Protein AF-A0A2K1YAU4-F1 (afdb_monomer)

Solvent-accessible surface area (backbone atoms only — not comparable to full-atom values): 5845 Å² total; per-residue (Å²): 134,91,84,88,86,78,88,80,83,78,79,75,75,74,75,90,65,79,78,77,72,48,61,56,64,56,41,46,59,59,41,54,51,30,55,51,50,36,52,53,33,70,69,42,90,61,64,55,68,62,27,49,56,47,28,54,53,37,48,52,49,38,53,51,51,55,49,51,40,51,46,46,73,78,39,53,80,86,42,42,71,64,49,46,48,52,35,52,54,51,46,52,67,76,61,71,122

Radius of gyration: 22.65 Å; Cα contacts (8 Å, |Δi|>4): 54; chains: 1; bounding box: 74×42×44 Å

Foldseek 3Di:
DDDDDDDDPPPPPDPPDPPDDQLLRLLVVLLVVLVVLLVVLVVDPPPVVVSVVSNVVSVVVSVVSVVLNVCCVVPVPPCRVVSVVVSVVSCCVVPVD

Structure (mmCIF, N/CA/C/O backbone):
data_AF-A0A2K1YAU4-F1
#
_entry.id   AF-A0A2K1YAU4-F1
#
loop_
_atom_site.group_PDB
_atom_site.id
_atom_site.type_symbol
_atom_site.label_atom_id
_atom_site.label_alt_id
_atom_site.label_comp_id
_atom_site.label_asym_id
_atom_site.label_entity_id
_atom_site.label_seq_id
_atom_site.pdbx_PDB_ins_code
_atom_site.Cartn_x
_atom_site.Cartn_y
_atom_site.Cartn_z
_atom_site.occupancy
_atom_site.B_iso_or_equiv
_atom_site.auth_seq_id
_atom_site.auth_comp_id
_atom_site.auth_asym_id
_atom_site.auth_atom_id
_atom_site.pdbx_PDB_model_num
ATOM 1 N N . MET A 1 1 ? 59.990 31.448 -21.551 1.00 45.69 1 MET A N 1
ATOM 2 C CA . MET A 1 1 ? 59.057 32.588 -21.437 1.00 45.69 1 MET A CA 1
ATOM 3 C C . MET A 1 1 ? 57.670 32.045 -21.732 1.00 45.69 1 MET A C 1
ATOM 5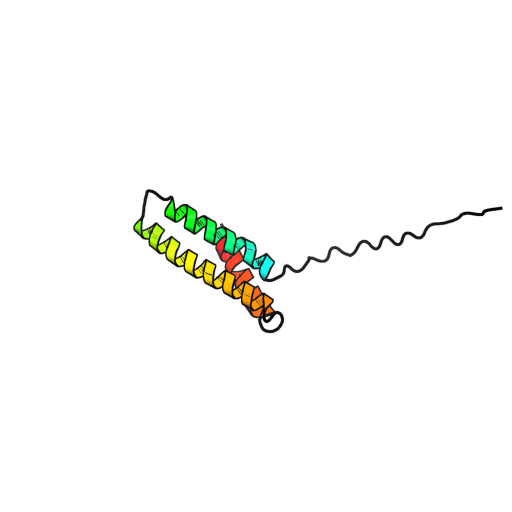 O O . MET A 1 1 ? 57.435 31.605 -22.849 1.00 45.69 1 MET A O 1
ATOM 9 N N . SER A 1 2 ? 56.839 31.927 -20.696 1.00 40.44 2 SER A N 1
ATOM 10 C CA . SER A 1 2 ? 55.472 31.397 -20.768 1.00 40.44 2 SER A CA 1
ATOM 11 C C . SER A 1 2 ? 54.574 32.288 -21.617 1.00 40.44 2 SER A C 1
ATOM 13 O O . SER A 1 2 ? 54.652 33.508 -21.498 1.00 40.44 2 SER A O 1
ATOM 15 N N . SER A 1 3 ? 53.678 31.684 -22.395 1.00 41.59 3 SER A N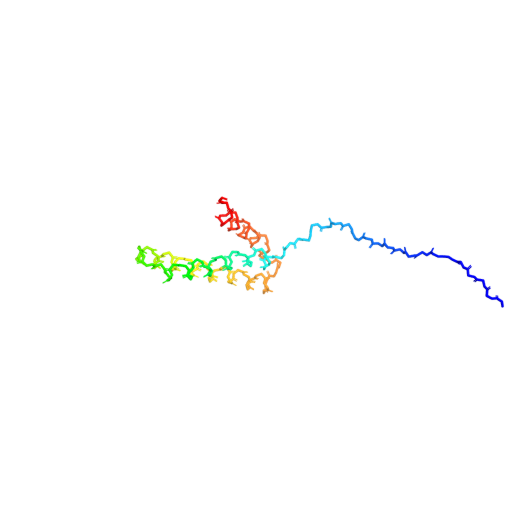 1
ATOM 16 C CA . SER A 1 3 ? 52.503 32.374 -22.922 1.00 41.59 3 SER A CA 1
ATOM 17 C C . SER A 1 3 ? 51.260 31.553 -22.605 1.00 41.59 3 SER A C 1
ATOM 19 O O . SER A 1 3 ? 51.221 30.345 -22.838 1.00 41.59 3 SER A O 1
ATOM 21 N N . ALA A 1 4 ? 50.296 32.234 -21.997 1.00 43.34 4 ALA A N 1
ATOM 22 C CA . ALA A 1 4 ? 49.007 31.738 -21.558 1.00 43.34 4 ALA A CA 1
ATOM 23 C C . ALA A 1 4 ? 47.917 32.295 -22.479 1.00 43.34 4 ALA A C 1
ATOM 25 O O . ALA A 1 4 ? 47.940 33.485 -22.779 1.00 43.34 4 ALA A O 1
ATOM 26 N N . ALA A 1 5 ? 46.974 31.440 -22.877 1.00 40.72 5 ALA A N 1
ATOM 27 C CA . ALA A 1 5 ? 45.615 31.727 -23.363 1.00 40.72 5 ALA A CA 1
ATOM 28 C C . ALA A 1 5 ? 45.080 30.414 -23.970 1.00 40.72 5 ALA A C 1
ATOM 30 O O . ALA A 1 5 ? 45.840 29.691 -24.598 1.00 40.72 5 ALA A O 1
ATOM 31 N N . ALA A 1 6 ? 43.823 30.004 -23.884 1.00 40.69 6 ALA A N 1
ATOM 32 C CA . ALA A 1 6 ? 42.646 30.490 -23.194 1.00 40.69 6 ALA A CA 1
ATOM 33 C C . ALA A 1 6 ? 41.617 29.339 -23.219 1.00 40.69 6 ALA A C 1
ATOM 35 O O . ALA A 1 6 ? 41.636 28.501 -24.116 1.00 40.69 6 ALA A O 1
ATOM 36 N N . ALA A 1 7 ? 40.758 29.327 -22.202 1.00 45.34 7 ALA A N 1
ATOM 37 C CA . ALA A 1 7 ? 39.387 28.821 -22.161 1.00 45.34 7 ALA A CA 1
ATOM 38 C C . ALA A 1 7 ? 38.909 27.810 -23.228 1.00 45.34 7 ALA A C 1
ATOM 40 O O . ALA A 1 7 ? 38.649 28.163 -24.373 1.00 45.34 7 ALA A O 1
ATOM 41 N N . ALA A 1 8 ? 38.567 26.609 -22.758 1.00 43.78 8 ALA A N 1
ATOM 42 C CA . ALA A 1 8 ? 37.356 25.913 -23.191 1.00 43.78 8 ALA A CA 1
ATOM 43 C C . ALA A 1 8 ? 36.883 24.971 -22.072 1.00 43.78 8 ALA A C 1
ATOM 45 O O . ALA A 1 8 ? 36.939 23.748 -22.181 1.00 43.78 8 ALA A O 1
ATOM 46 N N . THR A 1 9 ? 36.422 25.544 -20.959 1.00 40.56 9 THR A N 1
ATOM 47 C CA . THR A 1 9 ? 35.511 24.835 -20.055 1.00 40.56 9 THR A CA 1
ATOM 48 C C . THR A 1 9 ? 34.228 24.563 -20.831 1.00 40.56 9 THR A C 1
ATOM 50 O O . THR A 1 9 ? 33.360 25.429 -20.935 1.00 40.56 9 THR A O 1
ATOM 53 N N . SER A 1 10 ? 34.124 23.373 -21.421 1.00 44.12 10 SER A N 1
ATOM 54 C CA . SER A 1 10 ? 32.857 22.867 -21.941 1.00 44.12 10 SER A CA 1
ATOM 55 C C . SER A 1 10 ? 31.989 22.474 -20.752 1.00 44.12 10 SER A C 1
ATOM 57 O O . SER A 1 10 ? 31.926 21.313 -20.355 1.00 44.12 10 SER A O 1
ATOM 59 N N . THR A 1 11 ? 31.344 23.475 -20.154 1.00 46.06 11 THR A N 1
ATOM 60 C CA . THR A 1 11 ? 30.198 23.288 -19.270 1.00 46.06 11 THR A CA 1
ATOM 61 C C . THR A 1 11 ? 29.070 22.714 -20.120 1.00 46.06 11 THR A C 1
ATOM 63 O O . THR A 1 11 ? 28.249 23.440 -20.673 1.00 46.06 11 THR A O 1
ATOM 66 N N . THR A 1 12 ? 29.053 21.391 -20.262 1.00 45.06 12 THR A N 1
ATOM 67 C CA . THR A 1 12 ? 27.876 20.676 -20.748 1.00 45.06 12 THR A CA 1
ATOM 68 C C . THR A 1 12 ? 26.933 20.574 -19.561 1.00 45.06 12 THR A C 1
ATOM 70 O O . THR A 1 12 ? 27.009 19.640 -18.769 1.00 45.06 12 THR A O 1
ATOM 73 N N . VAL A 1 13 ? 26.092 21.595 -19.391 1.00 59.31 13 VAL A N 1
ATOM 74 C CA . VAL A 1 13 ? 24.879 21.464 -18.582 1.00 59.31 13 VAL A CA 1
ATOM 75 C C . VAL A 1 13 ? 24.043 20.383 -19.275 1.00 59.31 13 VAL A C 1
ATOM 77 O O . VAL A 1 13 ? 23.690 20.580 -20.442 1.00 59.31 13 VAL A O 1
ATOM 80 N N . PRO A 1 14 ? 23.765 19.229 -18.641 1.00 58.44 14 PRO A N 1
ATOM 81 C CA . PRO A 1 14 ? 22.859 18.264 -19.236 1.00 58.44 14 PRO A CA 1
ATOM 82 C C . PRO A 1 14 ? 21.481 18.931 -19.367 1.00 58.44 14 PRO A C 1
ATOM 84 O O . PRO A 1 14 ? 21.086 19.712 -18.490 1.00 58.44 14 PRO A O 1
ATOM 87 N N . PRO A 1 15 ? 20.741 18.674 -20.459 1.00 51.44 15 PRO A N 1
ATOM 88 C CA . PRO A 1 15 ? 19.377 19.163 -20.571 1.00 51.44 15 PRO A CA 1
ATOM 89 C C . PRO A 1 15 ? 18.611 18.622 -19.365 1.00 51.44 15 PRO A C 1
ATOM 91 O O . PRO A 1 15 ? 18.876 17.502 -18.932 1.00 51.44 15 PRO A O 1
ATOM 94 N N . HIS A 1 16 ? 17.711 19.423 -18.793 1.00 52.81 16 HIS A N 1
ATOM 95 C CA . HIS A 1 16 ? 16.806 18.977 -17.736 1.00 52.81 16 HIS A CA 1
ATOM 96 C C . HIS A 1 16 ? 15.913 17.863 -18.301 1.00 52.81 16 HIS A C 1
ATOM 98 O O . HIS A 1 16 ? 14.799 18.099 -18.761 1.00 52.81 16 HIS A O 1
ATOM 104 N N . GLY A 1 17 ? 16.456 16.649 -18.337 1.00 45.88 17 GLY A N 1
ATOM 105 C CA . GLY A 1 17 ? 15.712 15.427 -18.499 1.00 45.88 17 GLY A CA 1
ATOM 106 C C . GLY A 1 17 ? 14.861 15.310 -17.257 1.00 45.88 17 GLY A C 1
ATOM 107 O O . GLY A 1 17 ? 15.359 15.425 -16.138 1.00 45.88 17 GLY A O 1
ATOM 108 N N . VAL A 1 18 ? 13.563 15.145 -17.452 1.00 55.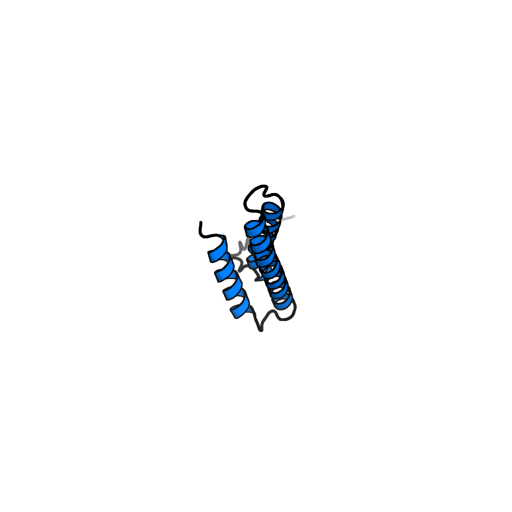22 18 VAL A N 1
ATOM 109 C CA . VAL A 1 18 ? 12.708 14.624 -16.397 1.00 55.22 18 VAL A CA 1
ATOM 110 C C . VAL A 1 18 ? 13.351 13.296 -16.004 1.00 55.22 18 VAL A C 1
ATOM 112 O O . VAL A 1 18 ? 13.302 12.361 -16.799 1.00 55.22 18 VAL A O 1
ATOM 115 N N . GLU A 1 19 ? 14.056 13.238 -14.871 1.00 60.44 19 GLU A N 1
ATOM 116 C CA . GLU A 1 19 ? 14.577 11.966 -14.380 1.00 60.44 19 GLU A CA 1
ATOM 117 C C . GLU A 1 19 ? 13.375 11.042 -14.218 1.00 60.44 19 GLU A C 1
ATOM 119 O O . GLU A 1 19 ? 12.445 11.320 -13.450 1.00 60.44 19 GLU A O 1
ATOM 124 N N . GLU A 1 20 ? 13.332 9.999 -15.043 1.00 76.25 20 GLU A N 1
ATOM 125 C CA . GLU A 1 20 ? 12.252 9.034 -15.005 1.00 76.25 20 GLU A CA 1
ATOM 126 C C . GLU A 1 20 ? 12.404 8.251 -13.706 1.00 76.25 20 GLU A C 1
ATOM 128 O O . GLU A 1 20 ? 13.305 7.424 -13.568 1.00 76.25 20 GLU A O 1
ATOM 133 N N . LYS A 1 21 ? 11.527 8.549 -12.742 1.00 86.19 21 LYS A N 1
ATOM 134 C CA . LYS A 1 21 ? 11.501 7.860 -11.453 1.00 86.19 21 LYS A CA 1
ATOM 135 C C . LYS A 1 21 ? 11.485 6.357 -11.682 1.00 86.19 21 LYS A C 1
ATOM 137 O O . LYS A 1 21 ? 10.750 5.843 -12.525 1.00 86.19 21 LYS A O 1
ATOM 142 N N . THR A 1 22 ? 12.282 5.639 -10.915 1.00 90.25 22 THR A N 1
ATOM 143 C CA . THR A 1 22 ? 12.206 4.185 -10.845 1.00 90.25 22 THR A CA 1
ATOM 144 C C . THR A 1 22 ? 10.870 3.769 -10.228 1.00 90.25 22 THR A C 1
ATOM 146 O O . THR A 1 22 ? 10.295 4.483 -9.407 1.00 90.25 22 THR A O 1
ATOM 149 N N . VAL A 1 23 ? 10.387 2.565 -10.550 1.00 90.38 23 VAL A N 1
ATOM 150 C CA . VAL A 1 23 ? 9.195 1.984 -9.899 1.00 90.38 23 VAL A CA 1
ATOM 151 C C . VAL A 1 23 ? 9.334 1.985 -8.371 1.00 90.38 23 VAL A C 1
ATOM 153 O O . VAL A 1 23 ? 8.364 2.209 -7.651 1.00 90.38 23 VAL A O 1
ATOM 156 N N . GLN A 1 24 ? 10.546 1.761 -7.860 1.00 92.12 24 GLN A N 1
ATOM 157 C CA . GLN A 1 24 ? 10.827 1.826 -6.429 1.00 92.12 24 GLN A CA 1
ATOM 158 C C . GLN A 1 24 ? 10.553 3.224 -5.856 1.00 92.12 24 GLN A C 1
ATOM 160 O O . GLN A 1 24 ? 9.899 3.342 -4.820 1.00 92.12 24 GLN A O 1
ATOM 165 N N . GLU A 1 25 ? 11.032 4.275 -6.520 1.00 92.44 25 GLU A N 1
ATOM 166 C CA . GLU A 1 25 ? 10.793 5.660 -6.106 1.00 92.44 25 GLU A CA 1
ATOM 167 C C . GLU A 1 25 ? 9.314 6.031 -6.217 1.00 92.44 25 GLU A C 1
ATOM 169 O O . GLU A 1 25 ? 8.781 6.665 -5.306 1.00 92.44 25 GLU A O 1
ATOM 174 N N . GLU A 1 26 ? 8.625 5.588 -7.272 1.00 91.62 26 GLU A N 1
ATOM 175 C CA . GLU A 1 26 ? 7.185 5.816 -7.441 1.00 91.62 26 GLU A CA 1
ATOM 176 C C . GLU A 1 26 ? 6.354 5.156 -6.327 1.00 91.62 26 GLU A C 1
ATOM 178 O O . GLU A 1 26 ? 5.403 5.757 -5.829 1.00 91.62 26 GLU A O 1
ATOM 183 N N . LEU A 1 27 ? 6.725 3.949 -5.886 1.00 93.06 27 LEU A N 1
ATOM 184 C CA . LEU A 1 27 ? 5.998 3.208 -4.847 1.00 93.06 27 LEU A CA 1
ATOM 185 C C . LEU A 1 27 ? 6.384 3.589 -3.411 1.00 93.06 27 LEU A C 1
ATOM 187 O O . LEU A 1 27 ? 5.666 3.233 -2.475 1.00 93.06 27 LEU A O 1
ATOM 191 N N . SER A 1 28 ? 7.478 4.328 -3.218 1.00 94.38 28 SER A N 1
ATOM 192 C CA . SER A 1 28 ? 7.968 4.710 -1.887 1.00 94.38 28 SER A CA 1
ATOM 193 C C . SER A 1 28 ? 6.941 5.518 -1.081 1.00 94.38 28 SER A C 1
ATOM 195 O O . SER A 1 28 ? 6.655 5.183 0.070 1.00 94.38 28 SER A O 1
ATOM 197 N N . LEU A 1 29 ? 6.332 6.536 -1.696 1.00 93.31 29 LEU A N 1
ATOM 198 C CA . LEU A 1 29 ? 5.327 7.382 -1.053 1.00 93.31 29 LEU A CA 1
ATOM 199 C C . LEU A 1 29 ? 4.055 6.589 -0.688 1.00 93.31 29 LEU A C 1
ATOM 201 O O . LEU A 1 29 ? 3.662 6.646 0.477 1.00 93.31 29 LEU A O 1
ATOM 205 N N . PRO A 1 30 ? 3.433 5.812 -1.599 1.00 93.81 30 PRO A N 1
ATOM 206 C CA . PRO A 1 30 ? 2.325 4.921 -1.255 1.00 93.81 30 PRO A CA 1
ATOM 207 C C . PRO A 1 30 ? 2.587 3.992 -0.063 1.00 93.81 30 PRO A C 1
ATOM 209 O O . PRO A 1 30 ? 1.711 3.838 0.786 1.00 93.81 30 PRO A O 1
ATOM 212 N N . ILE A 1 31 ? 3.785 3.403 0.038 1.00 95.75 31 ILE A N 1
ATOM 213 C CA . ILE A 1 31 ? 4.153 2.526 1.163 1.00 95.75 31 ILE A CA 1
ATOM 214 C C . ILE A 1 31 ? 4.190 3.316 2.477 1.00 95.75 31 ILE A C 1
ATOM 216 O O . ILE A 1 31 ? 3.598 2.891 3.467 1.00 95.75 31 ILE A O 1
ATOM 220 N N . LEU A 1 32 ? 4.835 4.488 2.484 1.00 95.56 32 LEU A N 1
ATOM 221 C CA . LEU A 1 32 ? 4.912 5.341 3.675 1.00 95.56 32 LEU A CA 1
ATOM 222 C C . LEU A 1 32 ? 3.530 5.826 4.133 1.00 95.56 32 LEU A C 1
ATOM 224 O O . LEU A 1 32 ? 3.256 5.885 5.333 1.00 95.56 32 LEU A O 1
ATOM 228 N N . LEU A 1 33 ? 2.651 6.165 3.188 1.00 94.75 33 LEU A N 1
ATOM 229 C CA . LEU A 1 33 ? 1.276 6.552 3.492 1.00 94.75 33 LEU A CA 1
ATOM 230 C C . LEU A 1 33 ? 0.484 5.383 4.081 1.00 94.75 33 LEU A C 1
ATOM 232 O O . LEU A 1 33 ? -0.215 5.581 5.072 1.00 94.75 33 LEU A O 1
ATOM 236 N N . ALA A 1 34 ? 0.632 4.175 3.532 1.00 95.19 34 ALA A N 1
ATOM 237 C CA . ALA A 1 34 ? -0.003 2.978 4.074 1.00 95.19 34 ALA A CA 1
ATOM 238 C C . ALA A 1 34 ? 0.424 2.725 5.531 1.00 95.19 34 ALA A C 1
ATOM 240 O O . ALA A 1 34 ? -0.429 2.556 6.402 1.00 95.19 34 ALA A O 1
ATOM 241 N N . ASP A 1 35 ? 1.725 2.799 5.825 1.00 96.31 35 ASP A N 1
ATOM 242 C CA . ASP A 1 35 ? 2.245 2.615 7.186 1.00 96.31 35 ASP A CA 1
ATOM 243 C C . ASP A 1 35 ? 1.713 3.688 8.156 1.00 96.31 35 ASP A C 1
ATOM 245 O O . ASP A 1 35 ? 1.338 3.385 9.294 1.00 96.31 35 ASP A O 1
ATOM 249 N N . ARG A 1 36 ? 1.612 4.946 7.702 1.00 95.81 36 ARG A N 1
ATOM 250 C CA . ARG A 1 36 ? 1.027 6.034 8.498 1.00 95.81 36 ARG A CA 1
ATOM 251 C C . ARG A 1 36 ? -0.451 5.793 8.792 1.00 95.81 36 ARG A C 1
ATOM 253 O O . ARG A 1 36 ? -0.871 6.019 9.922 1.00 95.81 36 ARG A O 1
ATOM 260 N N . VAL A 1 37 ? -1.226 5.339 7.807 1.00 95.62 37 VAL A N 1
ATOM 261 C CA . VAL A 1 37 ? -2.650 5.033 7.994 1.00 95.62 37 VAL A CA 1
ATOM 262 C C . VAL A 1 37 ? -2.825 3.901 9.001 1.00 95.62 37 VAL A C 1
ATOM 264 O O . VAL A 1 37 ? -3.614 4.059 9.926 1.00 95.62 37 VAL A O 1
ATOM 267 N N . ILE A 1 38 ? -2.045 2.818 8.896 1.00 96.56 38 ILE A N 1
ATOM 268 C CA . ILE A 1 38 ? -2.080 1.708 9.865 1.00 96.56 38 ILE A CA 1
ATOM 269 C C . ILE A 1 38 ? -1.835 2.233 11.282 1.00 96.56 38 ILE A C 1
ATOM 271 O O . ILE A 1 38 ? -2.628 1.969 12.189 1.00 96.56 38 ILE A O 1
ATOM 275 N N . LYS A 1 39 ? -0.789 3.044 11.471 1.00 97.06 39 LYS A N 1
ATOM 276 C CA . LYS A 1 39 ? -0.492 3.653 12.770 1.00 97.06 39 LYS A CA 1
ATOM 277 C C . LYS A 1 39 ? -1.656 4.513 13.276 1.00 97.06 39 LYS A C 1
ATOM 279 O O . LYS A 1 39 ? -2.112 4.321 14.397 1.00 97.06 39 LYS A O 1
ATOM 284 N N . SER A 1 40 ? -2.189 5.404 12.441 1.00 96.06 40 SER A N 1
ATOM 285 C CA . SER A 1 40 ? -3.322 6.259 12.815 1.00 96.06 40 SER A CA 1
ATOM 286 C C . SER A 1 40 ? -4.588 5.463 13.150 1.00 96.06 40 SER A C 1
ATOM 288 O O . SER A 1 40 ? -5.319 5.851 14.055 1.00 96.06 40 SER A O 1
ATOM 290 N N . THR A 1 41 ? -4.841 4.334 12.481 1.00 96.12 41 THR A N 1
ATOM 291 C CA . THR A 1 41 ? -5.981 3.460 12.810 1.00 96.12 41 THR A CA 1
ATOM 292 C C . THR A 1 41 ? -5.810 2.712 14.129 1.00 96.12 41 THR A C 1
ATOM 294 O O . THR A 1 41 ? -6.799 2.442 14.801 1.00 96.12 41 THR A O 1
ATOM 297 N N . GLN A 1 42 ? -4.576 2.399 14.528 1.00 93.69 42 GLN A N 1
ATOM 298 C CA . GLN A 1 42 ? -4.290 1.770 15.822 1.00 93.69 42 GLN A CA 1
ATOM 299 C C . GLN A 1 42 ? -4.401 2.764 16.986 1.00 93.69 42 GLN A C 1
ATOM 301 O O . GLN A 1 42 ? -4.767 2.375 18.091 1.00 93.69 42 GLN A O 1
ATOM 306 N N . GLU A 1 43 ? -4.095 4.038 16.734 1.00 95.19 43 GLU A N 1
ATOM 307 C CA . GLU A 1 43 ? -4.199 5.132 17.709 1.00 95.19 43 GLU A CA 1
ATOM 308 C C . GLU A 1 43 ? -5.632 5.681 17.847 1.00 95.19 43 GLU A C 1
ATOM 310 O O . GLU A 1 43 ? -5.910 6.458 18.758 1.00 95.19 43 GLU A O 1
ATOM 315 N N . ALA A 1 44 ? -6.556 5.290 16.963 1.00 94.94 44 ALA A N 1
ATOM 316 C CA . ALA A 1 44 ? -7.931 5.769 16.981 1.00 94.94 44 ALA A CA 1
ATOM 317 C C . ALA A 1 44 ? -8.712 5.244 18.201 1.00 94.94 44 ALA A C 1
ATOM 319 O O . ALA A 1 44 ? -8.842 4.040 18.432 1.00 94.94 44 ALA A O 1
ATOM 320 N N . GLU A 1 45 ? -9.290 6.161 18.978 1.00 92.62 45 GLU A N 1
ATOM 321 C CA . GLU A 1 45 ? -10.094 5.815 20.158 1.00 92.62 45 GLU A CA 1
ATOM 322 C C . GLU A 1 45 ? -11.568 5.522 19.820 1.00 92.62 45 GLU A C 1
ATOM 324 O O . GLU A 1 45 ? -12.262 4.845 20.587 1.00 92.62 45 GLU A O 1
ATOM 329 N N . SER A 1 46 ? -12.038 5.990 18.661 1.00 92.31 46 SER A N 1
ATOM 330 C CA . SER A 1 46 ? -13.392 5.804 18.131 1.00 92.31 46 SER A CA 1
ATOM 331 C C . SER A 1 46 ? -13.411 4.833 16.946 1.00 92.31 46 SER A C 1
ATOM 333 O O . SER A 1 46 ? -12.377 4.540 16.355 1.00 92.31 46 SER A O 1
ATOM 335 N N . SER A 1 47 ? -14.594 4.297 16.617 1.00 91.88 47 SER A N 1
ATOM 336 C CA . SER A 1 47 ? -14.806 3.410 15.456 1.00 91.88 47 SER A CA 1
ATOM 337 C C . SER A 1 47 ? -13.820 2.233 15.364 1.00 91.88 47 SER A C 1
ATOM 339 O O . SER A 1 47 ? -13.409 1.836 14.280 1.00 91.88 47 SER A O 1
ATOM 341 N N . LYS A 1 48 ? -13.443 1.652 16.515 1.00 92.62 48 LYS A N 1
ATOM 342 C CA . LYS A 1 48 ? -12.355 0.661 16.637 1.00 92.62 48 LYS A CA 1
ATOM 343 C C . LYS A 1 48 ? -12.466 -0.523 15.676 1.00 92.62 48 LYS A C 1
ATOM 345 O O . LYS A 1 48 ? -11.444 -0.979 15.177 1.00 92.62 48 LYS A O 1
ATOM 350 N N . GLN A 1 49 ? -13.680 -1.016 15.425 1.00 95.31 49 GLN A N 1
ATOM 351 C CA . GLN A 1 49 ? -13.893 -2.121 14.489 1.00 95.31 49 GLN A CA 1
ATOM 352 C C . GLN A 1 49 ? -13.586 -1.692 13.049 1.00 95.31 49 GLN A C 1
ATOM 354 O O . GLN A 1 49 ? -12.786 -2.338 12.380 1.00 95.31 49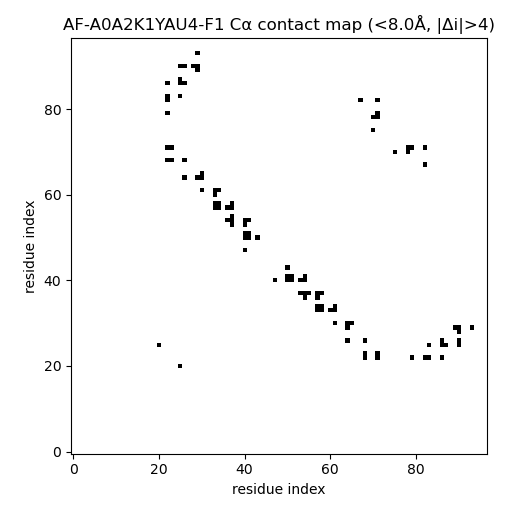 GLN A O 1
ATOM 359 N N . ASP A 1 50 ? -14.130 -0.555 12.613 1.00 96.19 50 ASP A N 1
ATOM 360 C CA . ASP A 1 50 ? -13.875 -0.010 11.277 1.00 96.19 50 ASP A CA 1
ATOM 361 C C . ASP A 1 50 ? -12.389 0.327 11.093 1.00 96.19 50 ASP A C 1
ATOM 363 O O . ASP A 1 50 ? -11.801 0.032 10.054 1.00 96.19 50 ASP A O 1
ATOM 367 N N . CYS A 1 51 ? -11.749 0.896 12.121 1.00 96.44 51 CYS A N 1
ATOM 368 C CA . CYS A 1 51 ? -10.315 1.168 12.123 1.00 96.44 51 CYS A CA 1
ATOM 369 C C . CYS A 1 51 ? -9.487 -0.120 12.045 1.00 96.44 51 CYS A C 1
ATOM 371 O O . CYS A 1 51 ? -8.498 -0.151 11.318 1.00 96.44 51 CYS A O 1
ATOM 373 N N . PHE A 1 52 ? -9.890 -1.190 12.733 1.00 95.75 52 PHE A N 1
ATOM 374 C CA . PHE A 1 52 ? -9.230 -2.492 12.646 1.00 95.75 52 PHE A CA 1
ATOM 375 C C . PHE A 1 52 ? -9.347 -3.097 11.239 1.00 95.75 52 PHE A C 1
ATOM 377 O O . PHE A 1 52 ? -8.350 -3.546 10.667 1.00 95.75 52 PHE A O 1
ATOM 384 N N . ASP A 1 53 ? -10.542 -3.066 10.651 1.00 97.25 53 ASP A N 1
ATOM 385 C CA . ASP A 1 53 ? -10.780 -3.591 9.306 1.00 97.25 53 ASP A CA 1
ATOM 386 C C . ASP A 1 53 ? -10.059 -2.760 8.234 1.00 97.25 53 ASP A C 1
ATOM 388 O O . ASP A 1 53 ? -9.531 -3.314 7.263 1.00 97.25 53 ASP A O 1
ATOM 392 N N . LEU A 1 54 ? -9.964 -1.441 8.431 1.00 96.50 54 LEU A N 1
ATOM 393 C CA . LEU A 1 54 ? -9.160 -0.552 7.598 1.00 96.50 54 LEU A CA 1
ATOM 394 C C . LEU A 1 54 ? -7.664 -0.862 7.736 1.00 96.50 54 LEU A C 1
ATOM 396 O O . LEU A 1 54 ? -6.986 -1.028 6.722 1.00 96.50 54 LEU A O 1
ATOM 400 N N . ALA A 1 55 ? -7.154 -1.014 8.962 1.00 96.38 55 ALA A N 1
ATOM 401 C CA . ALA A 1 55 ? -5.758 -1.363 9.225 1.00 96.38 55 ALA A CA 1
ATOM 402 C C . ALA A 1 55 ? -5.366 -2.657 8.503 1.00 96.38 55 ALA A C 1
ATOM 404 O O . ALA A 1 55 ? -4.327 -2.714 7.849 1.00 96.38 55 ALA A O 1
ATOM 405 N N . LYS A 1 56 ? -6.227 -3.681 8.560 1.00 97.75 56 LYS A N 1
ATOM 406 C CA . LYS A 1 56 ? -6.008 -4.970 7.892 1.00 97.75 56 LYS A CA 1
ATOM 407 C C . LYS A 1 56 ? -5.935 -4.835 6.369 1.00 97.75 56 LYS A C 1
ATOM 409 O O . LYS A 1 56 ? -5.079 -5.452 5.736 1.00 97.75 56 LYS A O 1
ATOM 414 N N . GLN A 1 57 ? -6.826 -4.045 5.772 1.00 97.38 57 GLN A N 1
ATOM 415 C CA . GLN A 1 57 ? -6.821 -3.809 4.325 1.00 97.38 57 GLN A CA 1
ATOM 416 C C . GLN A 1 57 ? -5.571 -3.045 3.879 1.00 97.38 57 GLN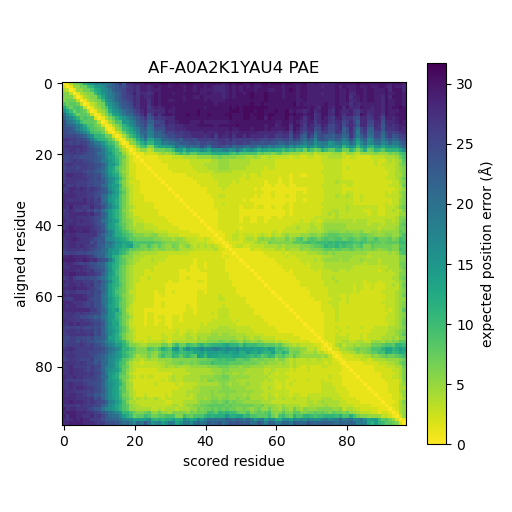 A C 1
ATOM 418 O O . GLN A 1 57 ? -4.947 -3.404 2.878 1.00 97.38 57 GLN A O 1
ATOM 423 N N . VAL A 1 58 ? -5.182 -2.020 4.637 1.00 96.44 58 VAL A N 1
ATOM 424 C CA . VAL A 1 58 ? -4.012 -1.195 4.327 1.00 96.44 58 VAL A CA 1
ATOM 425 C C . VAL A 1 58 ? -2.710 -1.965 4.556 1.00 96.44 58 VAL A C 1
ATOM 427 O O . VAL A 1 58 ? -1.790 -1.834 3.752 1.00 96.44 58 VAL A O 1
ATOM 430 N N . ASP A 1 59 ? -2.637 -2.825 5.573 1.00 97.81 59 ASP A N 1
ATOM 431 C CA . ASP A 1 59 ? -1.497 -3.723 5.789 1.00 97.81 59 ASP A CA 1
ATOM 432 C C . ASP A 1 59 ? -1.303 -4.673 4.602 1.00 97.81 59 ASP A C 1
ATOM 434 O O . ASP A 1 59 ? -0.213 -4.749 4.029 1.00 97.81 59 ASP A O 1
ATOM 438 N N . HIS A 1 60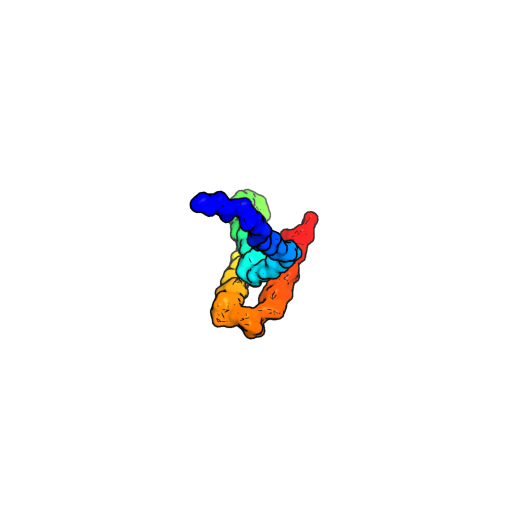 ? -2.382 -5.309 4.140 1.00 97.62 60 HIS A N 1
ATOM 439 C CA . HIS A 1 60 ? -2.335 -6.159 2.954 1.00 97.62 60 HIS A CA 1
ATOM 440 C C . HIS A 1 60 ? -1.865 -5.389 1.705 1.00 97.62 60 HIS A C 1
ATOM 442 O O . HIS A 1 60 ? -0.981 -5.857 0.982 1.00 97.62 60 HIS A O 1
ATOM 448 N N . LEU A 1 61 ? -2.381 -4.174 1.477 1.00 95.75 61 LEU A N 1
ATOM 449 C CA . LEU A 1 61 ? -1.916 -3.304 0.391 1.00 95.75 61 LEU A CA 1
ATOM 450 C C . LEU A 1 61 ? -0.419 -2.979 0.527 1.00 95.75 61 LEU A C 1
ATOM 452 O O . LEU A 1 61 ? 0.330 -3.079 -0.445 1.00 95.75 61 LEU A O 1
ATOM 456 N N . SER A 1 62 ? 0.035 -2.641 1.733 1.00 95.94 62 SER A N 1
ATOM 457 C CA . SER A 1 62 ? 1.431 -2.322 2.039 1.00 95.94 62 SER A CA 1
ATOM 458 C C . SER A 1 62 ? 2.359 -3.515 1.739 1.00 95.94 62 SER A C 1
ATOM 460 O O . SER A 1 62 ? 3.449 -3.355 1.177 1.00 95.94 62 SER A O 1
ATOM 462 N N . GLN A 1 63 ? 1.920 -4.745 2.026 1.00 97.75 63 GLN A N 1
ATOM 463 C CA . GLN A 1 63 ? 2.644 -5.971 1.669 1.00 97.75 63 GLN A CA 1
ATOM 464 C C . GLN A 1 63 ? 2.695 -6.209 0.149 1.00 97.75 63 GLN A C 1
ATOM 466 O O . GLN A 1 63 ? 3.752 -6.574 -0.385 1.00 97.75 63 GLN A O 1
ATOM 471 N N . MET A 1 64 ? 1.593 -5.969 -0.569 1.00 96.50 64 MET A N 1
ATOM 472 C CA . MET A 1 64 ? 1.551 -6.067 -2.034 1.00 96.50 64 MET A CA 1
ATOM 473 C C . MET A 1 64 ? 2.491 -5.055 -2.698 1.00 96.50 64 MET A C 1
ATOM 475 O O . MET A 1 64 ? 3.265 -5.425 -3.580 1.00 96.50 64 MET A O 1
ATOM 479 N N . LEU A 1 65 ? 2.494 -3.806 -2.227 1.00 95.38 65 LEU A N 1
ATOM 480 C CA . LEU A 1 65 ? 3.380 -2.748 -2.714 1.00 95.38 65 LEU A CA 1
ATOM 481 C C . LEU A 1 65 ? 4.858 -3.102 -2.534 1.00 95.38 65 LEU A C 1
ATOM 483 O O . LEU A 1 65 ? 5.646 -3.010 -3.476 1.00 95.38 65 LEU A O 1
ATOM 487 N N . ARG A 1 66 ? 5.243 -3.593 -1.351 1.00 95.81 66 ARG A N 1
ATOM 488 C CA . ARG A 1 66 ? 6.616 -4.068 -1.118 1.00 95.81 66 ARG A CA 1
ATOM 489 C C . ARG A 1 66 ? 6.973 -5.251 -2.017 1.00 95.81 66 ARG A C 1
ATOM 491 O O . ARG A 1 66 ? 8.119 -5.370 -2.443 1.00 95.81 66 ARG A O 1
ATOM 498 N N . SER A 1 67 ? 6.014 -6.123 -2.319 1.00 95.62 67 SER A N 1
ATOM 499 C CA . SER A 1 67 ? 6.217 -7.243 -3.246 1.00 95.62 67 SER A CA 1
ATOM 500 C C . SER A 1 67 ? 6.425 -6.768 -4.685 1.00 95.62 67 SER A C 1
ATOM 502 O O . SER A 1 67 ? 7.319 -7.272 -5.361 1.00 95.62 67 SER A O 1
ATOM 504 N N . ALA A 1 68 ? 5.682 -5.748 -5.117 1.00 93.62 68 ALA A N 1
ATOM 505 C CA . ALA A 1 68 ? 5.861 -5.094 -6.410 1.00 93.62 68 ALA A CA 1
ATOM 506 C C . ALA A 1 68 ? 7.252 -4.447 -6.544 1.00 93.62 68 ALA A C 1
ATOM 508 O O . ALA A 1 68 ? 7.916 -4.635 -7.561 1.00 93.62 68 ALA A O 1
ATOM 509 N N . VAL A 1 69 ? 7.744 -3.772 -5.496 1.00 94.38 69 VAL A N 1
ATOM 510 C CA . VAL A 1 69 ? 9.119 -3.236 -5.465 1.00 94.38 69 VAL A CA 1
ATOM 511 C C . VAL A 1 69 ? 10.153 -4.353 -5.605 1.00 94.38 69 VAL A C 1
ATOM 513 O O . VAL A 1 69 ? 11.068 -4.242 -6.417 1.00 94.38 69 VAL A O 1
ATOM 516 N N . ARG A 1 70 ? 10.004 -5.465 -4.869 1.00 94.38 70 ARG A N 1
ATOM 517 C CA . ARG A 1 70 ? 10.920 -6.611 -5.010 1.00 94.38 70 ARG A CA 1
ATOM 518 C C . ARG A 1 70 ? 10.913 -7.168 -6.435 1.00 94.38 70 ARG A C 1
ATOM 520 O O . ARG A 1 70 ? 11.979 -7.448 -6.971 1.00 94.38 70 ARG A O 1
ATOM 527 N N . LEU A 1 71 ? 9.741 -7.273 -7.064 1.00 92.25 71 LEU A N 1
ATOM 528 C CA . LEU A 1 71 ? 9.623 -7.725 -8.451 1.00 92.25 71 LEU A CA 1
ATOM 529 C C . LEU A 1 71 ? 10.321 -6.770 -9.432 1.00 92.25 71 LEU A C 1
ATOM 531 O O . LEU A 1 71 ? 11.005 -7.232 -10.347 1.00 92.25 71 LEU A O 1
ATOM 535 N N . ALA A 1 72 ? 10.209 -5.457 -9.211 1.00 90.31 72 ALA A N 1
ATOM 536 C CA . ALA A 1 72 ? 10.916 -4.447 -9.998 1.00 90.31 72 ALA A CA 1
ATOM 537 C C . ALA A 1 72 ? 12.442 -4.618 -9.912 1.00 90.31 72 ALA A C 1
ATOM 539 O O . ALA A 1 72 ? 13.133 -4.494 -10.915 1.00 90.31 72 ALA A O 1
ATOM 540 N N . ILE A 1 73 ? 12.965 -4.951 -8.728 1.00 89.94 73 ILE A N 1
ATOM 541 C CA . ILE A 1 73 ? 14.405 -5.150 -8.505 1.00 89.94 73 ILE A CA 1
ATOM 542 C C . ILE A 1 73 ? 14.886 -6.471 -9.123 1.00 89.94 73 ILE A C 1
ATOM 544 O O . ILE A 1 73 ? 15.953 -6.522 -9.728 1.00 89.94 73 ILE A O 1
ATOM 548 N N . SER A 1 74 ? 14.115 -7.553 -8.979 1.00 90.12 74 SER A N 1
ATOM 549 C CA . SER A 1 74 ? 14.515 -8.885 -9.455 1.00 90.12 74 SER A CA 1
ATOM 550 C C . SER A 1 74 ? 14.317 -9.090 -10.959 1.00 90.12 74 SER A C 1
ATOM 552 O O . SER A 1 74 ? 15.015 -9.903 -11.559 1.00 90.12 74 SER A O 1
ATOM 554 N N . THR A 1 75 ? 13.363 -8.385 -11.573 1.00 87.94 75 THR A N 1
ATOM 555 C CA . THR A 1 75 ? 12.975 -8.558 -12.986 1.00 87.94 75 THR A CA 1
ATOM 556 C C . THR A 1 75 ? 12.674 -7.215 -13.673 1.00 87.94 75 THR A C 1
ATOM 558 O O . THR A 1 75 ? 11.558 -7.000 -14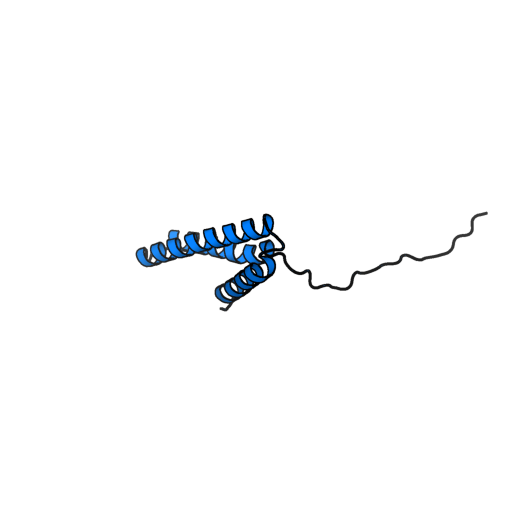.156 1.00 87.94 75 THR A O 1
ATOM 561 N N . PRO A 1 76 ? 13.658 -6.299 -13.740 1.00 74.75 76 PRO A N 1
ATOM 562 C CA . PRO A 1 76 ? 13.433 -4.889 -14.067 1.00 74.75 76 PRO A CA 1
ATOM 563 C C . PRO A 1 76 ? 12.836 -4.634 -15.453 1.00 74.75 76 PRO A C 1
ATOM 565 O O . PRO A 1 76 ? 12.120 -3.659 -15.617 1.00 74.75 76 PRO A O 1
ATOM 568 N N . SER A 1 77 ? 13.065 -5.494 -16.449 1.00 80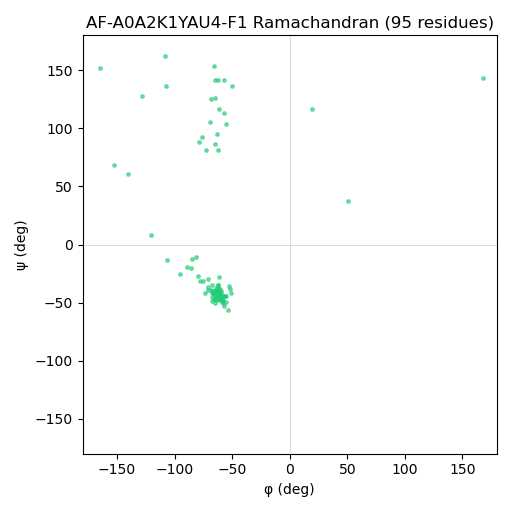.19 77 SER A N 1
ATOM 569 C CA . SER A 1 77 ? 12.567 -5.274 -17.817 1.00 80.19 77 SER A CA 1
ATOM 570 C C . SER A 1 77 ? 11.238 -5.965 -18.136 1.00 80.19 77 SER A C 1
ATOM 572 O O . SER A 1 77 ? 10.508 -5.505 -19.011 1.00 80.19 77 SER A O 1
ATOM 574 N N . LEU A 1 78 ? 10.900 -7.061 -17.447 1.00 85.12 78 LEU A N 1
ATOM 575 C CA . LEU A 1 78 ? 9.715 -7.871 -17.769 1.00 85.12 78 LEU A CA 1
ATOM 576 C C . LEU A 1 78 ? 8.416 -7.236 -17.268 1.00 85.12 78 LEU A C 1
ATOM 578 O O . LEU A 1 78 ? 7.367 -7.400 -17.890 1.00 85.12 78 LEU A O 1
ATOM 582 N N . TYR A 1 79 ? 8.492 -6.503 -16.157 1.00 86.12 79 TYR A N 1
ATOM 583 C CA . TYR A 1 79 ? 7.322 -5.941 -15.487 1.00 86.12 79 TYR A CA 1
ATOM 584 C C . TYR A 1 79 ? 7.340 -4.417 -15.378 1.00 86.12 79 TYR A C 1
ATOM 586 O O . TYR A 1 79 ? 6.447 -3.869 -14.743 1.00 86.12 79 TYR A O 1
ATOM 594 N N . ASP A 1 80 ? 8.280 -3.717 -16.019 1.00 86.88 80 ASP A N 1
ATOM 595 C CA . ASP A 1 80 ? 8.384 -2.253 -15.929 1.00 86.88 80 ASP A CA 1
ATOM 596 C C . ASP A 1 80 ? 7.058 -1.552 -16.277 1.00 86.88 80 ASP A C 1
ATOM 598 O O . ASP A 1 80 ? 6.464 -0.869 -15.444 1.00 86.88 80 ASP A O 1
ATOM 602 N N . ARG A 1 81 ? 6.514 -1.819 -17.472 1.00 91.50 81 ARG A N 1
ATOM 603 C CA . ARG A 1 81 ? 5.231 -1.259 -17.931 1.00 91.50 81 ARG A CA 1
ATOM 604 C C . ARG A 1 81 ? 4.063 -1.579 -16.979 1.00 91.50 81 ARG A C 1
ATOM 606 O O . ARG A 1 81 ? 3.378 -0.636 -16.571 1.00 91.50 81 ARG A O 1
ATOM 613 N N . PRO A 1 82 ? 3.805 -2.853 -16.614 1.00 90.44 82 PRO A N 1
ATOM 614 C CA . PRO A 1 82 ? 2.776 -3.193 -15.631 1.00 90.44 82 PRO A CA 1
ATOM 615 C C . PRO A 1 82 ? 2.965 -2.518 -14.267 1.00 90.44 82 PRO A C 1
ATOM 617 O O . PRO A 1 82 ? 2.008 -1.984 -13.710 1.00 90.44 82 PRO A O 1
ATOM 620 N N . LEU A 1 83 ? 4.186 -2.503 -13.731 1.00 93.12 83 LEU A N 1
ATOM 621 C CA . LEU A 1 83 ? 4.468 -1.967 -12.401 1.00 93.12 83 LEU A CA 1
ATOM 622 C C . LEU A 1 83 ? 4.347 -0.444 -12.360 1.00 93.12 83 LEU A C 1
ATOM 624 O O . LEU A 1 83 ? 3.761 0.078 -11.416 1.00 93.12 83 LEU A O 1
ATOM 628 N N . ARG A 1 84 ? 4.793 0.262 -13.404 1.00 91.50 84 ARG A N 1
ATOM 629 C CA . ARG A 1 84 ? 4.567 1.709 -13.560 1.00 91.50 84 ARG A CA 1
ATOM 630 C C . ARG A 1 84 ? 3.087 2.051 -13.663 1.00 91.50 84 ARG A C 1
ATOM 632 O O . ARG A 1 84 ? 2.638 3.060 -13.122 1.00 91.50 84 ARG A O 1
ATOM 639 N N . ARG A 1 85 ? 2.287 1.205 -14.326 1.00 92.38 85 ARG A N 1
ATOM 640 C CA . ARG A 1 85 ? 0.832 1.402 -14.371 1.00 92.38 85 ARG A CA 1
ATOM 641 C C . ARG A 1 85 ? 0.221 1.290 -12.976 1.00 92.38 85 ARG A C 1
ATOM 643 O O . ARG A 1 85 ? -0.523 2.181 -12.578 1.00 92.38 85 ARG A O 1
ATOM 650 N N . ILE A 1 86 ? 0.584 0.243 -12.237 1.00 92.00 86 ILE A N 1
ATOM 651 C CA . ILE A 1 86 ? 0.151 0.036 -10.849 1.00 92.00 86 ILE A CA 1
ATOM 652 C C . ILE A 1 86 ? 0.572 1.223 -9.975 1.00 92.00 86 ILE A C 1
ATOM 654 O O . ILE A 1 86 ? -0.253 1.775 -9.253 1.00 92.00 86 ILE A O 1
ATOM 658 N N . ALA A 1 87 ? 1.827 1.661 -10.074 1.00 90.50 87 ALA A N 1
ATOM 659 C CA . ALA A 1 87 ? 2.344 2.785 -9.305 1.00 90.50 87 ALA A CA 1
ATOM 660 C C . ALA A 1 87 ? 1.603 4.095 -9.611 1.00 90.50 87 ALA A C 1
ATOM 662 O O . ALA A 1 87 ? 1.216 4.815 -8.688 1.00 90.50 87 ALA A O 1
ATOM 663 N N . SER A 1 88 ? 1.321 4.374 -10.888 1.00 90.94 88 SER A N 1
ATOM 664 C CA . SER A 1 88 ? 0.531 5.536 -11.304 1.00 90.94 88 SER A CA 1
ATOM 665 C C . SER A 1 88 ? -0.897 5.495 -10.755 1.00 90.94 88 SER A C 1
ATOM 667 O O . SER A 1 88 ? -1.383 6.498 -10.231 1.00 90.94 88 SER A O 1
ATOM 669 N N . ASP A 1 89 ? -1.566 4.347 -10.858 1.00 90.69 89 ASP A N 1
ATOM 670 C CA . ASP A 1 89 ? -2.960 4.193 -10.436 1.00 90.69 89 ASP A CA 1
ATOM 671 C C . ASP A 1 89 ? -3.091 4.285 -8.904 1.00 90.69 89 ASP A C 1
ATOM 673 O O . ASP A 1 89 ? -3.990 4.961 -8.396 1.00 90.69 89 ASP A O 1
ATOM 677 N N . ILE A 1 90 ? -2.147 3.705 -8.158 1.00 90.00 90 ILE A N 1
ATOM 678 C CA . ILE A 1 90 ? -2.102 3.810 -6.693 1.00 90.00 90 ILE A CA 1
ATOM 679 C C . ILE A 1 90 ? -1.789 5.240 -6.262 1.00 90.00 90 ILE A C 1
ATOM 681 O O . ILE A 1 90 ? -2.472 5.771 -5.390 1.00 90.00 90 ILE A O 1
ATOM 685 N N . THR A 1 91 ? -0.804 5.889 -6.890 1.00 86.50 91 THR A N 1
ATOM 686 C CA . THR A 1 91 ? -0.449 7.275 -6.559 1.00 86.50 91 THR A CA 1
ATOM 687 C C . THR A 1 91 ? -1.658 8.183 -6.739 1.00 86.50 91 THR A C 1
ATOM 689 O O . THR A 1 91 ? -2.034 8.864 -5.797 1.00 86.50 91 THR A O 1
ATOM 692 N N . LYS A 1 92 ? -2.346 8.118 -7.887 1.00 85.75 92 LYS A N 1
ATOM 693 C CA . LYS A 1 92 ? -3.572 8.900 -8.120 1.00 85.75 92 LYS A CA 1
ATOM 694 C C . LYS A 1 92 ? -4.636 8.627 -7.061 1.00 85.75 92 LYS A C 1
ATOM 696 O O . LYS A 1 92 ? -5.235 9.563 -6.552 1.00 85.75 92 LYS A O 1
ATOM 701 N N . THR A 1 93 ? -4.853 7.362 -6.712 1.00 84.88 93 THR A N 1
ATOM 702 C CA . THR A 1 93 ? -5.875 6.984 -5.727 1.00 84.88 93 THR A CA 1
ATOM 703 C C . THR A 1 93 ? -5.565 7.543 -4.335 1.00 84.88 93 THR A C 1
ATOM 705 O O . THR A 1 93 ? -6.477 7.955 -3.630 1.00 84.88 93 THR A O 1
ATOM 708 N N . LEU A 1 94 ? -4.288 7.583 -3.941 1.00 78.50 94 LEU A N 1
ATOM 709 C CA . LEU A 1 94 ? -3.866 8.043 -2.614 1.00 78.50 94 LEU A CA 1
ATOM 710 C C . LEU A 1 94 ? -3.593 9.555 -2.532 1.00 78.50 94 LEU A C 1
ATOM 712 O O . LEU A 1 94 ? -3.563 10.091 -1.427 1.00 78.50 94 LEU A O 1
ATOM 716 N N . THR A 1 95 ? -3.365 10.241 -3.659 1.00 73.75 95 THR A N 1
ATOM 717 C CA . THR A 1 95 ? -3.045 11.682 -3.691 1.00 73.75 95 THR A CA 1
ATOM 718 C C . THR A 1 95 ? -4.175 12.573 -4.195 1.00 73.75 95 THR A C 1
ATOM 720 O O . THR A 1 95 ? -4.055 13.788 -4.078 1.00 73.75 95 THR A O 1
ATOM 723 N N . VAL A 1 96 ? -5.232 12.030 -4.807 1.00 57.56 96 VAL A N 1
ATOM 724 C CA . VAL A 1 96 ? -6.407 12.833 -5.177 1.00 57.56 96 VAL A CA 1
ATOM 725 C C . VAL A 1 96 ? -7.215 13.089 -3.908 1.00 57.56 96 VAL A C 1
ATOM 727 O O . VAL A 1 96 ? -8.049 12.274 -3.519 1.00 57.56 96 VAL A O 1
ATOM 7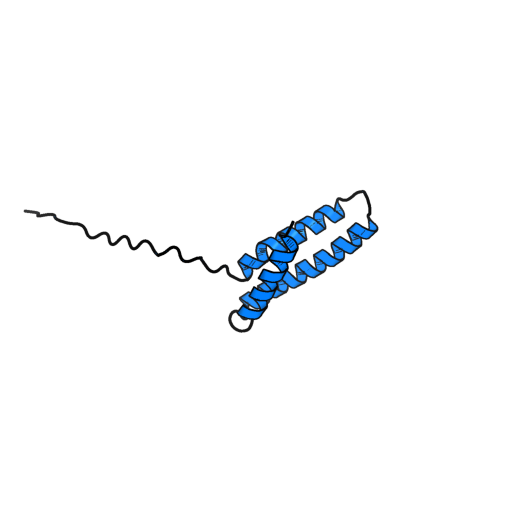30 N N . HIS A 1 97 ? -6.930 14.218 -3.260 1.00 48.53 97 HIS A N 1
ATOM 731 C CA . HIS A 1 97 ? -7.790 14.821 -2.254 1.00 48.53 97 HIS A CA 1
ATOM 732 C C . HIS A 1 97 ? -7.676 16.344 -2.257 1.00 48.53 97 HIS A C 1
ATOM 734 O O . HIS A 1 97 ? -6.544 16.852 -2.424 1.00 48.53 97 HIS A O 1
#

InterPro domains:
  IPR056694 Domain of unknown function DUF7792 [PF25055] (24-95)

Sequence (97 aa):
MSSAAAAATSTTVPPHGVEEKTVQEELSLPILLADRVIKSTQEAESSKQDCFDLAKQVDHLSQMLRSAVRLAISTPSLYDRPLRRIASDITKTLTVH

pLDDT: mean 82.59, std 19.05, range [40.44, 97.81]

Mean predicted aligned error: 10.43 Å

Organism: Populus trichocarpa (NCBI:txid3694)

Nearest PDB structures (foldseek):
  6dhz-assembly1_D-2  TM=5.777E-01  e=2.645E+00  Escherichia coli
  8otz-assembly1_DP  TM=6.156E-01  e=4.955E+00  Bos taurus
  3g6b-assembly1_B  TM=5.415E-01  e=5.246E+00  Thermotoga maritima
  3g67-assembly1_B  TM=5.349E-01  e=7.822E+00  Thermotoga maritima

Secondary structure (DSSP, 8-state):
------------PPP-------HHHHHHHHHHHHHHHHHHHHH-SSSHHHHHHHHHHHHHHHHHHHHHHHHHHHSTTTSHHHHHHHHHHHHHHHH--